Protein AF-A0A538AJY1-F1 (afdb_monomer_lite)

Radius of gyration: 18.63 Å; chains: 1; bounding box: 39×24×54 Å

Structure (mmCIF, N/CA/C/O backbone):
data_AF-A0A538AJY1-F1
#
_entry.id   AF-A0A538AJY1-F1
#
loop_
_atom_site.group_PDB
_atom_site.id
_atom_site.type_symbol
_atom_site.label_atom_id
_atom_site.label_alt_id
_atom_site.label_comp_id
_atom_site.label_asym_id
_atom_site.label_entity_id
_atom_site.label_seq_id
_atom_site.pdbx_PDB_ins_code
_atom_site.Cartn_x
_atom_site.Cartn_y
_atom_site.Cartn_z
_atom_site.occupancy
_atom_site.B_iso_or_equiv
_atom_site.auth_seq_id
_atom_site.auth_comp_id
_atom_site.auth_asym_id
_atom_site.auth_atom_id
_atom_site.pdbx_PDB_model_num
ATOM 1 N N . MET A 1 1 ? -8.745 17.194 -5.576 1.00 36.34 1 MET A N 1
ATOM 2 C CA . MET A 1 1 ? -9.442 16.254 -4.681 1.00 36.34 1 MET A CA 1
ATOM 3 C C . MET A 1 1 ? -8.368 15.368 -4.089 1.00 36.34 1 MET A C 1
ATOM 5 O O . MET A 1 1 ? -7.528 14.951 -4.884 1.00 36.34 1 MET A O 1
ATOM 9 N N . PRO A 1 2 ? -8.299 15.193 -2.760 1.00 54.06 2 PRO A N 1
ATOM 10 C CA . PRO A 1 2 ? -7.360 14.239 -2.171 1.00 54.06 2 PRO A CA 1
ATOM 11 C C . PRO A 1 2 ? -7.551 12.865 -2.828 1.00 54.06 2 PRO A C 1
ATOM 13 O O . PRO A 1 2 ? -8.667 12.524 -3.220 1.00 54.06 2 PRO A O 1
ATOM 16 N N . ASP A 1 3 ? -6.450 12.142 -3.029 1.00 82.81 3 ASP A N 1
ATOM 17 C CA . ASP A 1 3 ? -6.442 10.786 -3.599 1.00 82.81 3 ASP A CA 1
ATOM 18 C C . ASP A 1 3 ? -7.325 9.883 -2.706 1.00 82.81 3 ASP A C 1
ATOM 20 O O . ASP A 1 3 ? -7.297 10.038 -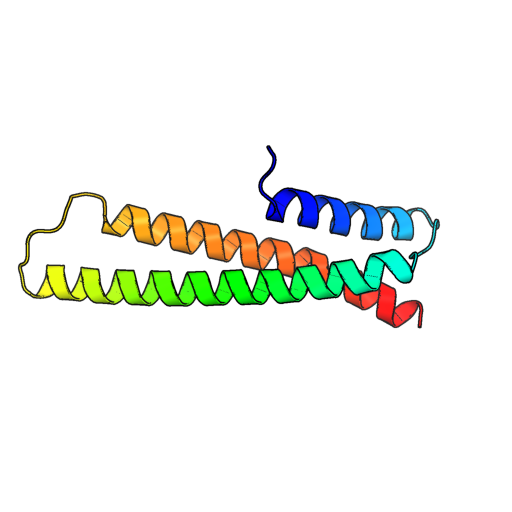1.484 1.00 82.81 3 ASP A O 1
ATOM 24 N N . ASP A 1 4 ? -8.112 8.951 -3.258 1.00 88.12 4 ASP A N 1
ATOM 25 C CA . ASP A 1 4 ? -9.053 8.124 -2.465 1.00 88.12 4 ASP A CA 1
ATOM 26 C C . ASP A 1 4 ? -8.334 7.387 -1.317 1.00 88.12 4 ASP A C 1
ATOM 28 O O . ASP A 1 4 ? -8.865 7.205 -0.219 1.00 88.12 4 ASP A O 1
ATOM 32 N N . LEU A 1 5 ? -7.066 7.024 -1.549 1.00 92.31 5 LEU A N 1
ATOM 33 C CA . LEU A 1 5 ? -6.190 6.448 -0.534 1.00 92.31 5 LEU A CA 1
ATOM 34 C C . LEU A 1 5 ? -5.889 7.428 0.609 1.00 92.31 5 LEU A C 1
ATOM 36 O O . LEU A 1 5 ? -5.879 7.023 1.763 1.00 92.31 5 LEU A O 1
ATOM 40 N N . GLU A 1 6 ? -5.645 8.701 0.316 1.00 93.69 6 GLU A N 1
ATOM 41 C CA . GLU A 1 6 ? -5.353 9.722 1.327 1.00 93.69 6 GLU A CA 1
ATOM 42 C C . GLU A 1 6 ? -6.551 9.917 2.262 1.00 93.69 6 GLU A C 1
ATOM 44 O O . GLU A 1 6 ? -6.393 9.916 3.482 1.00 93.69 6 GLU A O 1
ATOM 49 N N . MET A 1 7 ? -7.766 9.949 1.706 1.00 94.62 7 MET A N 1
ATOM 50 C CA . MET A 1 7 ? -8.998 9.995 2.500 1.00 94.62 7 MET A CA 1
ATOM 51 C C . MET A 1 7 ? -9.164 8.764 3.401 1.00 94.62 7 MET A C 1
ATOM 53 O O . MET A 1 7 ? -9.638 8.884 4.533 1.00 94.62 7 MET A O 1
ATOM 57 N N . LEU A 1 8 ? -8.780 7.581 2.917 1.00 95.94 8 LEU A N 1
ATOM 58 C CA . LEU A 1 8 ? -8.806 6.350 3.705 1.00 95.94 8 LEU A CA 1
ATOM 59 C C . LEU A 1 8 ? -7.764 6.370 4.833 1.00 95.94 8 LEU A C 1
ATOM 61 O O . LEU A 1 8 ? -8.083 5.996 5.961 1.00 95.94 8 LEU A O 1
ATOM 65 N N . LEU A 1 9 ? -6.543 6.841 4.562 1.00 96.62 9 LEU A N 1
ATOM 66 C CA . LEU A 1 9 ? -5.485 6.969 5.569 1.00 96.62 9 LEU A CA 1
ATOM 67 C C . LEU A 1 9 ? -5.899 7.931 6.690 1.00 96.62 9 LEU A C 1
ATOM 69 O O . LEU A 1 9 ? -5.742 7.595 7.862 1.00 96.62 9 LEU A O 1
ATOM 73 N N . GLU A 1 10 ? -6.474 9.085 6.344 1.00 96.12 10 GLU A N 1
ATOM 74 C CA . GLU A 1 10 ? -6.996 10.044 7.325 1.00 96.12 10 GLU A CA 1
ATOM 75 C C . GLU A 1 10 ? -8.127 9.448 8.168 1.00 96.12 10 GLU A C 1
ATOM 77 O O . GLU A 1 10 ? -8.147 9.602 9.388 1.00 96.12 10 GLU A O 1
ATOM 82 N N . ARG A 1 11 ? -9.033 8.680 7.552 1.00 95.75 11 ARG A N 1
ATOM 83 C CA . ARG A 1 11 ? -10.101 7.987 8.285 1.00 95.75 11 ARG A CA 1
ATOM 84 C C . ARG A 1 11 ? -9.550 6.963 9.278 1.00 95.75 11 ARG A C 1
ATOM 86 O O . ARG A 1 11 ? -10.030 6.889 10.406 1.00 95.75 11 ARG A O 1
ATOM 93 N N . ILE A 1 12 ? -8.539 6.186 8.883 1.00 96.94 12 ILE A N 1
ATOM 94 C CA . ILE A 1 12 ? -7.895 5.209 9.772 1.00 96.94 12 ILE A CA 1
ATOM 95 C C . ILE A 1 12 ? -7.207 5.922 10.943 1.00 96.94 12 ILE A C 1
ATOM 97 O O . ILE A 1 12 ? -7.359 5.486 12.084 1.00 96.94 12 ILE A O 1
ATOM 101 N N . ARG A 1 13 ? -6.494 7.028 10.683 1.00 96.25 13 ARG A N 1
ATOM 102 C CA . ARG A 1 13 ? -5.855 7.849 11.727 1.00 96.25 13 ARG A CA 1
ATOM 103 C C . ARG A 1 13 ? -6.876 8.370 12.727 1.00 96.25 13 ARG A C 1
ATOM 105 O O . ARG A 1 13 ? -6.731 8.107 13.913 1.00 96.25 13 ARG A O 1
ATOM 112 N N . ALA A 1 14 ? -7.956 8.980 12.242 1.00 94.62 14 ALA A N 1
ATOM 113 C CA . ALA A 1 14 ? -9.013 9.512 13.095 1.00 94.62 14 ALA A CA 1
ATOM 114 C C . ALA A 1 14 ? -9.623 8.446 14.024 1.00 94.62 14 ALA A C 1
ATOM 116 O O . ALA A 1 14 ? -9.909 8.733 15.182 1.00 94.62 14 ALA A O 1
ATOM 117 N N . LEU A 1 15 ? -9.790 7.203 13.552 1.00 94.94 15 LEU A N 1
ATOM 118 C CA . LEU A 1 15 ? -10.280 6.100 14.389 1.00 94.94 15 LEU A CA 1
ATOM 119 C C . LEU A 1 15 ? -9.270 5.679 15.468 1.00 94.94 15 LEU A C 1
ATOM 121 O O . LEU A 1 15 ? -9.666 5.379 16.595 1.00 94.94 15 LEU A O 1
ATOM 125 N N . ILE A 1 16 ? -7.977 5.646 15.135 1.00 94.38 16 ILE A N 1
ATOM 126 C CA . ILE A 1 16 ? -6.908 5.342 16.097 1.00 94.38 16 ILE A CA 1
ATOM 127 C C . ILE A 1 16 ? -6.832 6.441 17.164 1.00 94.38 16 ILE A C 1
ATOM 129 O O . ILE A 1 16 ? -6.796 6.126 18.357 1.00 94.38 16 ILE A O 1
ATOM 133 N N . ASP A 1 17 ? -6.867 7.704 16.742 1.00 93.62 17 ASP A N 1
ATOM 134 C CA . ASP A 1 17 ? -6.771 8.871 17.619 1.00 93.62 17 ASP A CA 1
ATOM 135 C C . ASP A 1 17 ? -7.991 8.969 18.546 1.00 93.62 17 ASP A C 1
ATOM 137 O O . ASP A 1 17 ? -7.832 9.071 19.761 1.00 93.62 17 ASP A O 1
ATOM 141 N N . ALA A 1 18 ? -9.210 8.794 18.019 1.00 90.62 18 ALA A N 1
ATOM 142 C CA . ALA A 1 18 ? -10.434 8.781 18.824 1.00 90.62 18 ALA A CA 1
ATOM 143 C C . ALA A 1 18 ? -10.407 7.697 19.917 1.00 90.62 18 ALA A C 1
ATOM 145 O O . ALA A 1 18 ? -10.851 7.919 21.047 1.00 90.62 18 ALA A O 1
ATOM 146 N N . ASN A 1 19 ? -9.850 6.519 19.616 1.00 90.12 19 ASN A N 1
ATOM 147 C CA . ASN A 1 19 ? -9.671 5.482 20.625 1.00 90.12 19 ASN 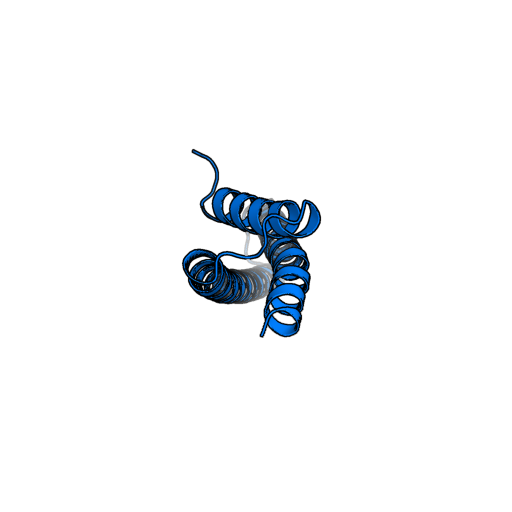A CA 1
ATOM 148 C C . ASN A 1 19 ? -8.626 5.874 21.681 1.00 90.12 19 ASN A C 1
ATOM 150 O O . ASN A 1 19 ? -8.837 5.613 22.865 1.00 90.12 19 ASN A O 1
ATOM 154 N N . ALA A 1 20 ? -7.510 6.485 21.272 1.00 89.88 20 ALA A N 1
ATOM 155 C CA . ALA A 1 20 ? -6.477 6.965 22.192 1.00 89.88 20 ALA A CA 1
ATOM 156 C C . ALA A 1 20 ? -7.002 8.065 23.134 1.00 89.88 20 ALA A C 1
ATOM 158 O O . ALA A 1 20 ? -6.621 8.105 24.303 1.00 89.88 20 ALA A O 1
ATOM 159 N N . GLU A 1 21 ? -7.929 8.897 22.656 1.00 91.38 21 GLU A N 1
ATOM 160 C CA . GLU A 1 21 ? -8.641 9.918 23.436 1.00 91.38 21 GLU A CA 1
ATOM 161 C C . GLU A 1 21 ? -9.750 9.343 24.340 1.00 91.38 21 GLU A C 1
ATOM 163 O O . GLU A 1 21 ? -10.378 10.075 25.105 1.00 91.38 21 GLU A O 1
ATOM 168 N N . GLY A 1 22 ? -9.993 8.028 24.294 1.00 86.06 22 GLY A N 1
ATOM 169 C CA . GLY A 1 22 ? -10.975 7.349 25.142 1.00 86.06 22 GLY A CA 1
ATOM 170 C C . GLY A 1 22 ? -12.421 7.436 24.646 1.00 86.06 22 GLY A C 1
ATOM 171 O O . GLY A 1 22 ? -13.327 7.019 25.366 1.00 86.06 22 GLY A O 1
ATOM 172 N N . ALA A 1 23 ? -12.660 7.917 23.420 1.00 83.12 23 ALA A N 1
ATOM 173 C CA . ALA A 1 23 ? -13.997 7.955 22.817 1.00 83.12 23 ALA A CA 1
ATOM 174 C C . ALA A 1 23 ? -14.522 6.557 22.422 1.00 83.12 23 ALA A C 1
ATOM 176 O O . ALA A 1 23 ? -15.709 6.389 22.135 1.00 83.12 23 ALA A O 1
ATOM 177 N N . GLY A 1 24 ? -13.647 5.545 22.441 1.00 81.56 24 GLY A N 1
ATOM 178 C CA . GLY A 1 24 ? -13.949 4.179 22.025 1.00 81.56 24 GLY A CA 1
ATOM 179 C C . GLY A 1 24 ? -14.018 4.022 20.505 1.00 81.56 24 GLY A C 1
ATOM 180 O O . GLY A 1 24 ? -13.899 4.981 19.745 1.00 81.56 24 GLY A O 1
ATOM 181 N N . LEU A 1 25 ? -14.191 2.780 20.049 1.00 86.38 25 LEU A N 1
ATOM 182 C CA . LEU A 1 25 ? -14.197 2.437 18.626 1.00 86.38 25 LEU A CA 1
ATOM 183 C C . LEU A 1 25 ? -15.617 2.135 18.133 1.00 86.38 25 LEU A C 1
ATOM 185 O O . LEU A 1 25 ? -16.173 1.088 18.482 1.00 86.38 25 LEU A O 1
ATOM 189 N N . PRO A 1 26 ? -16.224 3.000 17.298 1.00 86.69 26 PRO A N 1
ATOM 190 C CA . PRO A 1 26 ? -17.545 2.739 16.746 1.00 86.69 26 PRO A CA 1
ATOM 191 C C . PRO A 1 26 ? -17.470 1.579 15.747 1.00 86.69 26 PRO A C 1
ATOM 193 O O . PRO A 1 26 ? -17.096 1.749 14.589 1.00 86.69 26 PRO A O 1
ATOM 196 N N . ARG A 1 27 ? -17.872 0.377 16.178 1.00 82.88 27 ARG A N 1
ATOM 197 C CA . ARG A 1 27 ? -17.782 -0.866 15.388 1.00 82.88 27 ARG A CA 1
ATOM 198 C C . ARG A 1 27 ? -18.343 -0.746 13.963 1.00 82.88 27 ARG A C 1
ATOM 200 O O . ARG A 1 27 ? -17.732 -1.246 13.023 1.00 82.88 27 ARG A O 1
ATOM 207 N N . ARG A 1 28 ? -19.453 -0.013 13.806 1.00 89.06 28 ARG A N 1
ATOM 208 C CA . ARG A 1 28 ? -20.122 0.257 12.517 1.00 89.06 28 ARG A CA 1
ATOM 209 C C . ARG A 1 28 ? -19.241 1.005 11.501 1.00 89.06 28 ARG A C 1
ATOM 211 O O . ARG A 1 28 ? -19.519 0.941 10.313 1.00 89.06 28 ARG A O 1
ATOM 218 N N . GLU A 1 29 ? -18.228 1.736 11.961 1.00 89.75 29 GLU A N 1
ATOM 219 C CA . GLU A 1 29 ? -17.318 2.532 11.122 1.00 89.75 29 GLU A CA 1
ATOM 220 C C . GLU A 1 29 ? -15.981 1.808 10.938 1.00 89.75 29 GLU A C 1
ATOM 222 O O . GLU A 1 29 ? -15.366 1.886 9.874 1.00 89.75 29 GLU A O 1
ATOM 227 N N . VAL A 1 30 ? -15.559 1.039 11.944 1.00 93.50 30 VAL A N 1
ATOM 228 C CA . VAL A 1 30 ? -14.280 0.327 11.922 1.00 93.50 30 VAL A CA 1
ATOM 229 C C . VAL A 1 30 ? -14.295 -0.884 10.989 1.00 93.50 30 VAL A C 1
ATOM 231 O O . VAL A 1 30 ? -13.361 -1.046 10.208 1.00 93.50 30 VAL A O 1
ATOM 234 N N . GLU A 1 31 ? -15.336 -1.723 11.026 1.00 92.75 31 GLU A N 1
ATOM 235 C CA . GLU A 1 31 ? -15.402 -2.926 10.176 1.00 92.75 31 GLU A CA 1
ATOM 236 C C . GLU A 1 31 ? -15.369 -2.591 8.668 1.00 92.75 31 GLU A C 1
ATOM 238 O O . GLU A 1 31 ? -14.546 -3.178 7.950 1.00 92.75 31 GLU A O 1
ATOM 243 N N . PRO A 1 32 ? -16.160 -1.618 8.161 1.00 94.75 32 PRO A N 1
ATOM 244 C CA . PRO A 1 32 ? -16.045 -1.180 6.772 1.00 94.75 32 PRO A CA 1
ATOM 245 C C . PRO A 1 32 ? -14.672 -0.586 6.455 1.00 94.75 32 PRO A C 1
ATOM 247 O O . PRO A 1 32 ? -14.107 -0.910 5.417 1.00 94.75 32 PRO A O 1
ATOM 250 N N . THR A 1 33 ? -14.102 0.220 7.359 1.00 96.25 33 THR A N 1
ATOM 251 C CA . THR A 1 33 ? -12.793 0.861 7.142 1.00 96.25 33 THR A CA 1
ATOM 252 C C . THR A 1 33 ? -11.660 -0.165 7.050 1.00 96.25 33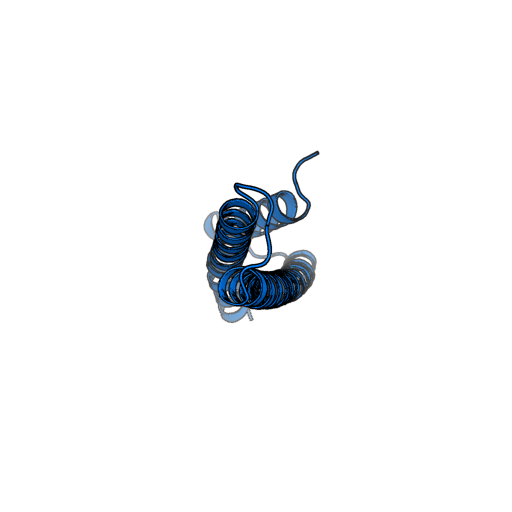 THR A C 1
ATOM 254 O O . THR A 1 33 ? -10.793 -0.047 6.188 1.00 96.25 33 THR A O 1
ATOM 257 N N . LEU A 1 34 ? -11.674 -1.211 7.885 1.00 96.12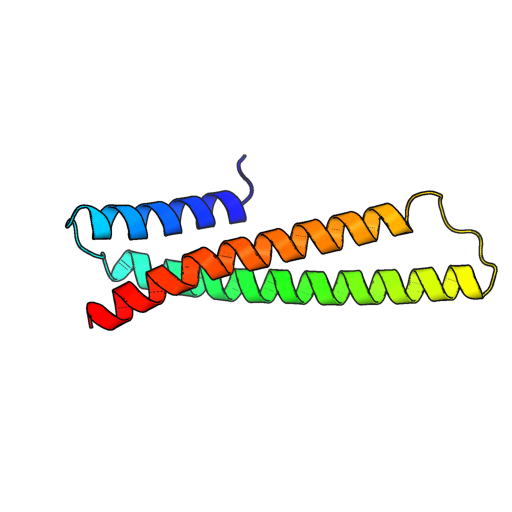 34 LEU A N 1
ATOM 258 C CA . LEU A 1 34 ? -10.717 -2.317 7.782 1.00 96.12 34 LEU A CA 1
ATOM 259 C C . LEU A 1 34 ? -10.897 -3.096 6.477 1.00 96.12 34 LEU A C 1
ATOM 261 O O . LEU A 1 34 ? -9.911 -3.434 5.827 1.00 96.12 34 LEU A O 1
ATOM 265 N N . THR A 1 35 ? -12.142 -3.361 6.080 1.00 95.94 35 THR A N 1
ATOM 266 C CA . THR A 1 35 ? -12.448 -4.087 4.839 1.00 95.94 35 THR A CA 1
ATOM 267 C C . THR A 1 35 ? -11.970 -3.310 3.611 1.00 95.94 35 THR A C 1
ATOM 269 O O . THR A 1 35 ? -11.261 -3.863 2.771 1.00 95.94 35 THR A O 1
ATOM 272 N N . GLU A 1 36 ? -12.298 -2.018 3.539 1.00 97.25 36 GLU A N 1
ATOM 273 C CA . GLU A 1 36 ? -11.837 -1.087 2.503 1.00 97.25 36 GLU A CA 1
ATOM 274 C C . GLU A 1 36 ? -10.303 -1.000 2.491 1.00 97.25 36 GLU A C 1
ATOM 276 O O . GLU A 1 36 ? -9.679 -1.129 1.440 1.00 97.25 36 GLU A O 1
ATOM 281 N N . GLY A 1 37 ? -9.681 -0.886 3.667 1.00 97.50 37 GLY A N 1
ATOM 282 C CA . GLY A 1 37 ? -8.230 -0.884 3.838 1.00 97.50 37 GLY A CA 1
ATOM 283 C C . GLY A 1 37 ? -7.541 -2.130 3.297 1.00 97.50 37 GLY A C 1
ATOM 284 O O . GLY A 1 37 ? -6.570 -2.023 2.548 1.00 97.50 37 GLY A O 1
ATOM 285 N N . TYR A 1 38 ? -8.033 -3.321 3.637 1.00 97.81 38 TYR A N 1
ATOM 286 C CA . TYR A 1 38 ? -7.444 -4.562 3.136 1.00 97.81 38 TYR A CA 1
ATOM 287 C C . TYR A 1 38 ? -7.678 -4.757 1.639 1.00 97.81 38 TYR A C 1
ATOM 289 O O . TYR A 1 38 ? -6.755 -5.182 0.944 1.00 97.81 38 TYR A O 1
ATOM 297 N N . ALA A 1 39 ? -8.857 -4.400 1.123 1.00 97.94 39 ALA A N 1
ATOM 298 C CA . ALA A 1 39 ? -9.110 -4.407 -0.315 1.00 97.94 39 ALA A CA 1
ATOM 299 C C . ALA A 1 39 ? -8.126 -3.480 -1.046 1.00 97.94 39 ALA A C 1
ATOM 301 O O . ALA A 1 39 ? -7.466 -3.898 -1.997 1.00 97.94 39 ALA A O 1
ATOM 302 N N . ARG A 1 40 ? -7.933 -2.259 -0.536 1.00 97.56 40 ARG A N 1
ATOM 303 C CA . ARG A 1 40 ? -7.005 -1.292 -1.124 1.00 97.56 40 ARG A CA 1
ATOM 304 C C . ARG A 1 40 ? -5.546 -1.743 -1.042 1.00 97.56 40 ARG A C 1
ATOM 306 O O . ARG A 1 40 ? -4.785 -1.516 -1.978 1.00 97.56 40 ARG A O 1
ATOM 313 N N . ALA A 1 41 ? -5.151 -2.423 0.034 1.00 97.44 41 ALA A N 1
ATOM 314 C CA . ALA A 1 41 ? -3.818 -3.012 0.148 1.00 97.44 41 ALA A CA 1
ATOM 315 C C . ALA A 1 41 ? -3.570 -4.096 -0.918 1.00 97.44 41 ALA A C 1
ATOM 317 O O . ALA A 1 41 ? -2.502 -4.115 -1.527 1.00 97.44 41 ALA A O 1
ATOM 318 N N . LEU A 1 42 ? -4.564 -4.951 -1.192 1.00 97.88 42 LEU A N 1
ATOM 319 C CA . LEU A 1 42 ? -4.483 -5.962 -2.255 1.00 97.88 42 LEU A CA 1
ATOM 320 C C . LEU A 1 42 ? -4.406 -5.333 -3.652 1.00 97.88 42 LEU A C 1
ATOM 322 O O . LEU A 1 42 ? -3.690 -5.830 -4.521 1.00 97.88 42 LEU A O 1
ATOM 326 N N . GLU A 1 43 ? -5.119 -4.231 -3.883 1.00 97.94 43 GLU A N 1
ATOM 327 C CA . GLU A 1 43 ? -5.035 -3.491 -5.145 1.00 97.94 43 GLU A CA 1
ATOM 328 C C . GLU A 1 43 ? -3.642 -2.902 -5.385 1.00 97.94 43 GLU A C 1
ATOM 330 O O . GLU A 1 43 ? -3.140 -2.982 -6.509 1.00 97.94 43 GLU A O 1
ATOM 335 N N . LEU A 1 44 ? -3.016 -2.347 -4.341 1.00 97.88 44 LEU A N 1
ATOM 336 C CA . LEU A 1 44 ? -1.653 -1.813 -4.408 1.00 97.88 44 LEU A CA 1
ATOM 337 C C . LEU A 1 44 ? -0.639 -2.924 -4.705 1.00 97.88 44 LEU A C 1
ATOM 339 O O . LEU A 1 44 ? 0.202 -2.745 -5.582 1.00 97.88 44 LEU A O 1
ATOM 343 N N . ASP A 1 45 ? -0.765 -4.093 -4.071 1.00 97.75 45 ASP A N 1
ATOM 344 C CA . ASP A 1 45 ? 0.097 -5.246 -4.376 1.00 97.75 45 ASP A CA 1
ATOM 345 C C . ASP A 1 45 ? -0.057 -5.693 -5.833 1.00 97.75 45 ASP A C 1
ATOM 347 O O . ASP A 1 45 ? 0.925 -5.939 -6.534 1.00 97.75 45 ASP A O 1
ATOM 351 N N . ALA A 1 46 ? -1.297 -5.758 -6.324 1.00 98.44 46 ALA A N 1
ATOM 352 C CA . ALA A 1 46 ? -1.561 -6.093 -7.715 1.00 98.44 46 ALA A CA 1
ATOM 353 C C . ALA A 1 46 ? -0.989 -5.041 -8.681 1.00 98.44 46 ALA A C 1
ATOM 355 O O . ALA A 1 46 ? -0.575 -5.382 -9.790 1.00 98.44 46 ALA A O 1
ATOM 356 N N . GLU A 1 47 ? -0.969 -3.759 -8.306 1.00 98.25 47 GLU A N 1
ATOM 357 C CA . GLU A 1 47 ? -0.297 -2.720 -9.088 1.00 98.25 47 GLU A CA 1
ATOM 358 C C . GLU A 1 47 ? 1.227 -2.896 -9.087 1.00 98.25 47 GLU A C 1
ATOM 360 O O . GLU A 1 47 ? 1.815 -2.822 -10.170 1.00 98.25 47 GLU A O 1
ATOM 365 N N . CYS A 1 48 ? 1.850 -3.212 -7.946 1.00 98.38 48 CYS A N 1
ATOM 366 C CA . CYS A 1 48 ? 3.282 -3.523 -7.876 1.00 98.38 48 CYS A CA 1
ATOM 367 C C . CYS A 1 48 ? 3.654 -4.658 -8.836 1.00 98.38 48 CYS A C 1
ATOM 369 O O . CYS A 1 48 ? 4.503 -4.462 -9.703 1.00 98.38 48 CYS A O 1
ATOM 371 N N . LEU A 1 49 ? 2.930 -5.784 -8.800 1.00 98.69 49 LEU A N 1
ATOM 372 C CA . LEU A 1 49 ? 3.178 -6.922 -9.699 1.00 98.69 49 LEU A CA 1
ATOM 373 C C . LEU A 1 49 ? 3.060 -6.535 -11.184 1.00 98.69 49 LEU A C 1
ATOM 375 O O . LEU A 1 49 ? 3.851 -6.954 -12.031 1.00 98.69 49 LEU A O 1
ATOM 379 N N . ARG A 1 50 ? 2.077 -5.697 -11.540 1.00 98.56 50 ARG A N 1
ATOM 380 C CA . ARG A 1 50 ? 1.931 -5.204 -12.922 1.00 98.56 50 ARG A CA 1
ATOM 381 C C . ARG A 1 50 ? 3.087 -4.291 -13.332 1.00 98.56 50 ARG A C 1
ATOM 383 O O . ARG A 1 50 ? 3.474 -4.305 -14.504 1.00 98.56 50 ARG A O 1
ATOM 390 N N . LEU A 1 51 ? 3.593 -3.472 -12.411 1.00 98.50 51 LEU A N 1
ATOM 391 C CA . LEU A 1 51 ? 4.730 -2.584 -12.648 1.00 98.50 51 LEU A CA 1
ATOM 392 C C . LEU A 1 51 ? 6.023 -3.384 -12.807 1.00 98.50 51 LEU A C 1
ATOM 394 O O . LEU A 1 51 ? 6.731 -3.149 -13.785 1.00 98.50 51 LEU A O 1
ATOM 398 N N . GLU A 1 52 ? 6.268 -4.372 -11.949 1.00 98.56 52 GLU A N 1
ATOM 399 C CA . GLU A 1 52 ? 7.383 -5.323 -12.055 1.00 98.56 52 GLU A CA 1
ATOM 400 C C . GLU A 1 52 ? 7.379 -6.026 -13.417 1.00 98.56 52 GLU A C 1
ATOM 402 O O . GLU A 1 52 ? 8.322 -5.880 -14.190 1.00 98.56 52 GLU A O 1
ATOM 407 N N . HIS A 1 53 ? 6.260 -6.638 -13.821 1.00 98.56 53 HIS A N 1
ATOM 408 C CA . HIS A 1 53 ? 6.144 -7.271 -15.142 1.00 98.56 53 HIS A CA 1
ATOM 409 C C . HIS A 1 53 ? 6.336 -6.307 -16.321 1.00 98.56 53 HIS A C 1
ATOM 411 O O . HIS A 1 53 ? 6.672 -6.710 -17.440 1.00 98.56 53 HIS A O 1
ATOM 417 N N . ARG A 1 54 ? 6.054 -5.015 -16.136 1.00 98.31 54 ARG A N 1
ATOM 418 C CA . ARG A 1 54 ? 6.310 -4.005 -17.167 1.00 98.31 54 ARG A CA 1
ATOM 419 C C . ARG A 1 54 ? 7.782 -3.603 -17.203 1.00 98.31 54 ARG A C 1
ATOM 421 O O . ARG A 1 54 ? 8.281 -3.335 -18.294 1.00 98.31 54 ARG A O 1
ATOM 428 N N . ILE A 1 55 ? 8.447 -3.568 -16.051 1.00 98.25 55 ILE A N 1
ATOM 429 C CA . ILE A 1 55 ? 9.890 -3.356 -15.935 1.00 98.25 55 ILE A CA 1
ATOM 430 C C . ILE A 1 55 ? 10.626 -4.525 -16.588 1.00 98.25 55 ILE A C 1
ATOM 432 O O . ILE A 1 55 ? 11.433 -4.267 -17.473 1.00 98.25 55 ILE A O 1
ATOM 436 N N . ASP A 1 56 ? 10.273 -5.771 -16.269 1.00 98.31 56 ASP A N 1
ATOM 437 C CA . ASP A 1 56 ? 10.892 -6.973 -16.847 1.00 98.31 56 ASP A CA 1
ATOM 438 C C . ASP A 1 56 ? 10.803 -6.995 -18.375 1.00 98.31 56 ASP A C 1
ATOM 440 O O . ASP A 1 56 ? 11.782 -7.227 -19.080 1.00 98.31 56 ASP A O 1
ATOM 444 N N . ARG A 1 57 ? 9.625 -6.686 -18.930 1.00 97.69 57 ARG A N 1
ATOM 445 C CA . ARG A 1 57 ? 9.470 -6.599 -20.389 1.00 97.69 57 ARG A CA 1
ATOM 446 C C . ARG A 1 57 ? 10.332 -5.497 -20.992 1.00 97.69 57 ARG A C 1
ATOM 448 O O . ARG A 1 57 ? 10.930 -5.698 -22.043 1.00 97.69 57 ARG A O 1
ATOM 455 N N . LEU A 1 58 ? 10.412 -4.342 -20.334 1.00 97.44 58 LEU A N 1
ATOM 456 C CA . LEU A 1 58 ? 11.214 -3.227 -20.824 1.00 97.44 58 LEU A CA 1
ATOM 457 C C . LEU A 1 58 ? 12.716 -3.528 -20.761 1.00 97.44 58 LEU A C 1
ATOM 459 O O . LEU A 1 58 ? 13.451 -3.150 -21.669 1.00 97.44 58 LEU A O 1
ATOM 463 N N . THR A 1 59 ? 13.182 -4.202 -19.711 1.00 96.88 59 THR A N 1
ATOM 464 C CA . THR A 1 59 ? 14.587 -4.608 -19.587 1.00 96.88 59 THR A CA 1
ATOM 465 C C . THR A 1 59 ? 14.945 -5.678 -20.616 1.00 96.88 59 THR A C 1
ATOM 467 O O . THR A 1 59 ? 16.032 -5.609 -21.186 1.00 96.88 59 THR A O 1
ATOM 470 N N . MET A 1 60 ? 14.025 -6.593 -20.943 1.00 97.44 60 MET A N 1
ATOM 471 C CA . MET A 1 60 ? 14.181 -7.523 -22.068 1.00 97.44 60 MET A CA 1
ATOM 472 C C . MET A 1 60 ? 14.256 -6.801 -23.421 1.00 97.44 60 MET A C 1
ATOM 474 O O . MET A 1 60 ? 15.120 -7.135 -24.228 1.00 97.44 60 MET A O 1
ATOM 478 N N . GLU A 1 61 ? 13.401 -5.800 -23.669 1.00 96.56 61 GLU A N 1
ATOM 479 C CA . GLU A 1 61 ? 13.458 -4.979 -24.891 1.00 96.56 61 GLU A CA 1
ATOM 480 C C . GLU A 1 61 ? 14.825 -4.286 -25.033 1.00 96.56 61 GLU A C 1
ATOM 482 O O . GLU A 1 61 ? 15.451 -4.360 -26.091 1.00 96.56 61 GLU A O 1
ATOM 487 N N . ILE A 1 62 ? 15.322 -3.682 -23.946 1.00 96.00 62 ILE A N 1
ATOM 488 C CA . ILE A 1 62 ? 16.650 -3.050 -23.894 1.00 96.00 62 ILE A CA 1
ATOM 489 C C . ILE A 1 62 ? 17.755 -4.071 -24.185 1.00 96.00 62 ILE A C 1
ATOM 491 O O . ILE A 1 62 ? 18.642 -3.806 -24.994 1.00 96.00 62 ILE A O 1
ATOM 495 N N . ALA A 1 63 ? 17.710 -5.241 -23.542 1.00 96.31 63 ALA A N 1
ATOM 496 C CA . ALA A 1 63 ? 18.716 -6.288 -23.714 1.00 96.31 63 ALA A CA 1
ATOM 497 C C . ALA A 1 63 ? 18.738 -6.860 -25.142 1.00 96.31 63 ALA A C 1
ATOM 499 O O . ALA A 1 63 ? 19.798 -7.237 -25.636 1.00 96.31 63 ALA A O 1
ATOM 500 N N . ALA A 1 64 ? 17.588 -6.879 -25.821 1.00 97.25 64 ALA A N 1
ATOM 501 C CA . ALA A 1 64 ? 17.469 -7.254 -27.228 1.00 97.25 64 ALA A CA 1
ATOM 502 C C . ALA A 1 64 ? 17.951 -6.156 -28.203 1.00 97.25 64 ALA A C 1
ATOM 504 O O . ALA A 1 64 ? 17.921 -6.359 -29.416 1.00 97.25 64 ALA A O 1
ATOM 505 N N . GLY A 1 65 ? 18.405 -5.004 -27.696 1.00 96.06 65 GLY A N 1
ATOM 506 C CA . GLY A 1 65 ? 18.902 -3.890 -28.502 1.00 96.06 65 GLY A CA 1
ATOM 507 C C . GLY A 1 65 ? 17.803 -3.003 -29.087 1.00 96.06 65 GLY A C 1
ATOM 508 O O . GLY A 1 65 ? 18.081 -2.216 -29.991 1.00 96.06 65 GLY A O 1
ATOM 509 N N . HIS A 1 66 ? 16.562 -3.113 -28.601 1.00 96.12 66 HIS A N 1
ATOM 510 C CA . HIS A 1 66 ? 15.489 -2.221 -29.028 1.00 96.12 66 HIS A CA 1
ATOM 511 C C . HIS A 1 66 ? 15.653 -0.831 -28.412 1.00 96.12 66 HIS A C 1
ATOM 513 O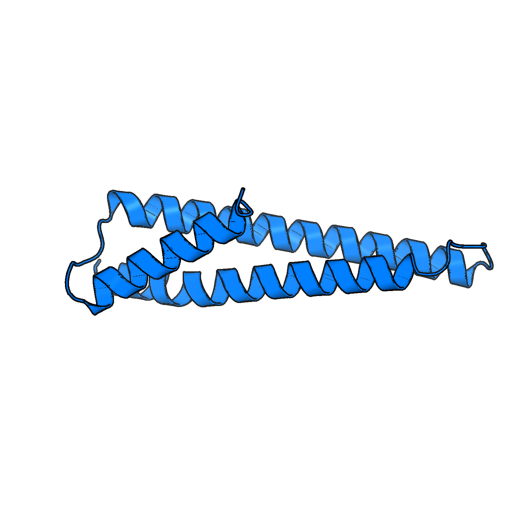 O . HIS A 1 66 ? 15.926 -0.679 -27.218 1.00 96.12 66 HIS A O 1
ATOM 519 N N . GLU A 1 67 ? 15.423 0.200 -29.225 1.00 93.50 67 GLU A N 1
ATOM 520 C CA . GLU A 1 67 ? 15.333 1.565 -28.724 1.00 93.50 67 GLU A CA 1
ATOM 521 C C . GLU A 1 67 ? 14.091 1.724 -27.849 1.00 93.50 67 GLU A C 1
ATOM 523 O O . GLU A 1 67 ? 12.960 1.449 -28.255 1.00 93.50 67 GLU A O 1
ATOM 528 N N . VAL A 1 68 ? 14.306 2.217 -26.635 1.00 92.56 68 VAL A N 1
ATOM 529 C CA . VAL A 1 68 ? 13.241 2.548 -25.695 1.00 92.56 68 VAL A CA 1
ATOM 530 C C . VAL A 1 68 ? 13.329 4.018 -25.308 1.00 92.56 68 VAL A C 1
ATOM 532 O O . VAL A 1 68 ? 14.430 4.559 -25.182 1.00 92.56 68 VAL A O 1
ATOM 535 N N . PRO A 1 69 ? 12.184 4.685 -25.075 1.00 93.62 69 PRO A N 1
ATOM 536 C CA . PRO A 1 69 ? 12.183 6.083 -24.677 1.00 93.62 69 PRO A CA 1
ATOM 537 C C . PRO A 1 69 ? 13.031 6.323 -23.426 1.00 93.62 69 PRO A C 1
ATOM 539 O O . PRO A 1 69 ? 12.875 5.633 -22.409 1.00 93.62 69 PRO A O 1
ATOM 542 N N . ALA A 1 70 ? 13.889 7.341 -23.491 1.00 91.19 70 ALA A N 1
ATOM 543 C CA . ALA A 1 70 ? 14.686 7.778 -22.355 1.00 91.19 70 ALA A CA 1
ATOM 544 C C . ALA A 1 70 ? 13.779 8.065 -21.147 1.00 91.19 70 ALA A C 1
ATOM 546 O O . ALA A 1 70 ? 12.725 8.688 -21.264 1.00 91.19 70 ALA A O 1
ATOM 547 N N . GLY A 1 71 ? 14.168 7.563 -19.975 1.00 94.12 71 GLY A N 1
ATOM 548 C CA . GLY A 1 71 ? 13.414 7.753 -18.735 1.00 94.12 71 GLY A CA 1
ATOM 549 C C . GLY A 1 71 ? 12.166 6.875 -18.570 1.00 94.12 71 GLY A C 1
ATOM 550 O O . GLY A 1 71 ? 11.545 6.915 -17.510 1.00 94.12 71 GLY A O 1
ATOM 551 N N . LYS A 1 72 ? 11.799 6.029 -19.546 1.00 95.94 72 LYS A N 1
ATOM 552 C CA . LYS A 1 72 ? 10.675 5.085 -19.386 1.00 95.94 72 LYS A CA 1
ATOM 553 C C . LYS A 1 72 ? 10.921 4.113 -18.229 1.00 95.94 72 LYS A C 1
ATOM 555 O O . LYS A 1 72 ? 10.027 3.899 -17.416 1.00 95.94 72 LYS A O 1
ATOM 560 N N . LEU A 1 73 ? 12.140 3.575 -18.122 1.00 95.81 73 LEU A N 1
ATOM 561 C CA . LEU A 1 73 ? 12.523 2.664 -17.040 1.00 95.81 73 LEU A CA 1
ATOM 562 C C . LEU A 1 73 ? 12.533 3.364 -15.675 1.00 95.81 73 LEU A C 1
ATOM 564 O O . LEU A 1 73 ? 11.908 2.875 -14.739 1.00 95.81 73 LEU A O 1
ATOM 568 N N . SER A 1 74 ? 13.175 4.532 -15.566 1.00 97.06 74 SER A N 1
ATOM 569 C CA . SER A 1 74 ? 13.201 5.290 -14.307 1.00 97.06 74 SER A CA 1
ATOM 570 C C . SER A 1 74 ? 11.803 5.747 -13.882 1.00 97.06 74 SER A C 1
ATOM 572 O O . SER A 1 74 ? 11.488 5.730 -12.696 1.00 97.06 74 SER A O 1
ATOM 574 N N . GLY A 1 75 ? 10.930 6.081 -14.836 1.00 98.06 75 GLY A N 1
ATOM 575 C CA . GLY A 1 75 ? 9.526 6.382 -14.574 1.00 98.06 75 GLY A CA 1
ATOM 576 C C . GLY A 1 75 ? 8.751 5.194 -13.999 1.00 98.06 75 GLY A C 1
ATOM 577 O O . GLY A 1 75 ? 7.964 5.383 -13.074 1.00 98.06 75 GLY A O 1
ATOM 578 N N . LEU A 1 76 ? 8.978 3.977 -14.506 1.00 98.19 76 LEU A N 1
ATOM 579 C CA . LEU A 1 76 ? 8.356 2.765 -13.960 1.00 98.19 76 LEU A CA 1
ATOM 580 C C . LEU A 1 76 ? 8.892 2.419 -12.570 1.00 98.19 76 LEU A C 1
ATOM 582 O O . LEU A 1 76 ? 8.094 2.142 -11.682 1.00 98.19 76 LEU A O 1
ATOM 586 N N . LEU A 1 77 ? 10.210 2.496 -12.368 1.00 98.25 77 LEU A N 1
ATOM 587 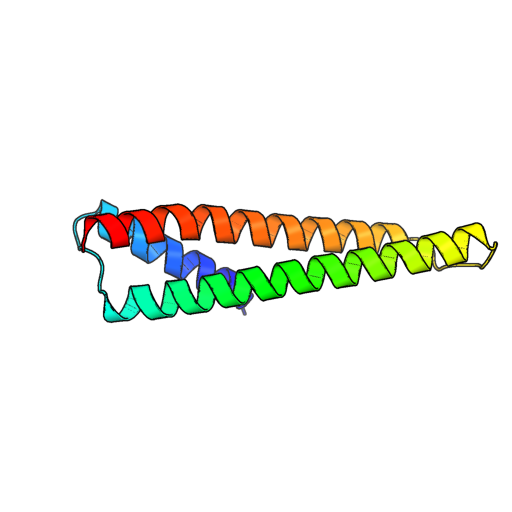C CA . LEU A 1 77 ? 10.840 2.253 -11.066 1.00 98.25 77 LEU A CA 1
ATOM 588 C C . LEU A 1 77 ? 10.349 3.238 -10.004 1.00 98.25 77 LEU A C 1
ATOM 590 O O . LEU A 1 77 ? 10.013 2.834 -8.896 1.00 98.25 77 LEU A O 1
ATOM 594 N N . ARG A 1 78 ? 10.245 4.527 -10.354 1.00 98.44 78 ARG A N 1
ATOM 595 C CA . ARG A 1 78 ? 9.698 5.544 -9.451 1.00 98.44 78 ARG A CA 1
ATOM 596 C C . ARG A 1 78 ? 8.256 5.227 -9.065 1.00 98.44 78 ARG A C 1
ATOM 598 O O . ARG A 1 78 ? 7.923 5.288 -7.890 1.00 98.44 78 ARG A O 1
ATOM 605 N N . ARG A 1 79 ? 7.413 4.867 -10.039 1.00 98.19 79 ARG A N 1
ATOM 606 C CA . ARG A 1 79 ? 6.020 4.489 -9.767 1.00 98.19 79 ARG A CA 1
ATOM 607 C C . ARG A 1 79 ? 5.920 3.248 -8.888 1.00 98.19 79 ARG A C 1
ATOM 609 O O . ARG A 1 79 ? 5.109 3.252 -7.976 1.00 98.19 79 ARG A O 1
ATOM 616 N N . LEU A 1 80 ? 6.740 2.225 -9.140 1.00 98.44 80 LEU A N 1
ATOM 617 C CA . LEU A 1 80 ? 6.785 1.022 -8.305 1.00 98.44 80 LEU A CA 1
ATOM 618 C C . LEU A 1 80 ? 7.107 1.399 -6.860 1.00 98.44 80 LEU A C 1
ATOM 620 O O . LEU A 1 80 ? 6.335 1.079 -5.964 1.00 98.44 80 LEU A O 1
ATOM 624 N N . HIS A 1 81 ? 8.171 2.177 -6.661 1.00 98.31 81 HIS A N 1
ATOM 625 C CA . HIS A 1 81 ? 8.561 2.639 -5.337 1.00 98.31 81 HIS A CA 1
ATOM 626 C C . HIS A 1 81 ? 7.449 3.445 -4.644 1.00 98.31 81 HIS A C 1
ATOM 628 O O . HIS A 1 81 ? 7.143 3.208 -3.480 1.00 98.31 81 HIS A O 1
ATOM 634 N N . GLU A 1 82 ? 6.802 4.375 -5.352 1.00 97.75 82 GLU A N 1
ATOM 635 C CA . GLU A 1 82 ? 5.677 5.152 -4.814 1.00 97.75 82 GLU A CA 1
ATOM 636 C C . GLU A 1 82 ? 4.500 4.249 -4.396 1.00 97.75 82 GLU A C 1
ATOM 638 O O . GLU A 1 82 ? 3.941 4.438 -3.313 1.00 97.75 82 GLU A O 1
ATOM 643 N N . THR A 1 83 ? 4.136 3.253 -5.210 1.00 97.88 83 THR A N 1
ATOM 644 C CA . THR A 1 83 ? 3.067 2.288 -4.902 1.00 97.88 83 THR A CA 1
ATOM 645 C C . THR A 1 83 ? 3.427 1.401 -3.706 1.00 97.88 83 THR A C 1
ATOM 647 O O . THR A 1 83 ? 2.594 1.206 -2.819 1.00 97.88 83 THR A O 1
ATOM 650 N N . GLU A 1 84 ? 4.672 0.931 -3.615 1.00 98.25 84 GLU A N 1
ATOM 651 C CA . GLU A 1 84 ? 5.170 0.170 -2.463 1.00 98.25 84 GLU A CA 1
ATOM 652 C C . GLU A 1 84 ? 5.096 0.991 -1.172 1.00 98.25 84 GLU A C 1
ATOM 654 O O . GLU A 1 84 ? 4.576 0.510 -0.163 1.00 98.25 84 GLU A O 1
ATOM 659 N N . GLN A 1 85 ? 5.555 2.249 -1.197 1.00 97.94 85 GLN A N 1
ATOM 660 C CA . GLN A 1 85 ? 5.499 3.132 -0.028 1.00 97.94 85 GLN A CA 1
ATOM 661 C C . GLN A 1 85 ? 4.058 3.381 0.426 1.00 97.94 85 GLN A C 1
ATOM 663 O O . GLN A 1 85 ? 3.770 3.312 1.622 1.00 97.94 85 GLN A O 1
ATOM 668 N N . ARG A 1 86 ? 3.132 3.592 -0.517 1.00 97.25 86 ARG A N 1
ATOM 669 C CA . ARG A 1 86 ? 1.692 3.704 -0.232 1.00 97.25 86 ARG A CA 1
ATOM 670 C C . ARG A 1 86 ? 1.147 2.439 0.440 1.00 97.25 86 ARG A C 1
ATOM 672 O O . ARG A 1 86 ? 0.420 2.534 1.428 1.00 97.25 86 ARG A O 1
ATOM 679 N N . GLY A 1 87 ? 1.524 1.257 -0.052 1.00 97.25 87 GLY A N 1
ATOM 680 C CA . GLY A 1 87 ? 1.120 -0.027 0.529 1.00 97.25 87 GLY A CA 1
ATOM 681 C C . GLY A 1 87 ? 1.676 -0.248 1.938 1.00 97.25 87 GLY A C 1
ATOM 682 O O . GLY A 1 87 ? 0.950 -0.690 2.831 1.00 97.25 87 GLY A O 1
ATOM 683 N N . ILE A 1 88 ? 2.945 0.097 2.164 1.00 97.56 88 ILE A N 1
ATOM 684 C CA . ILE A 1 88 ? 3.590 0.037 3.484 1.00 97.56 88 ILE A CA 1
ATOM 685 C C . ILE A 1 88 ? 2.889 0.980 4.465 1.00 97.56 88 ILE A C 1
ATOM 687 O O . ILE A 1 88 ? 2.546 0.565 5.573 1.00 97.56 88 ILE A O 1
ATOM 691 N N . GLN A 1 89 ? 2.633 2.222 4.053 1.00 97.38 89 GLN A N 1
ATOM 692 C CA . GLN A 1 89 ? 1.952 3.222 4.873 1.00 97.38 89 GLN A CA 1
ATOM 693 C C . GLN A 1 89 ? 0.535 2.783 5.259 1.00 97.38 89 GLN A C 1
ATOM 695 O O . GLN A 1 89 ? 0.132 2.925 6.410 1.00 97.38 89 GLN A O 1
ATOM 700 N N . LEU A 1 90 ? -0.226 2.220 4.320 1.00 97.81 90 LEU A N 1
ATOM 701 C CA . LEU A 1 90 ? -1.566 1.723 4.614 1.00 97.81 90 LEU A CA 1
ATOM 702 C C . LEU A 1 90 ? -1.523 0.574 5.631 1.00 97.81 90 LEU A C 1
ATOM 704 O O . LEU A 1 90 ? -2.267 0.577 6.611 1.00 97.81 90 LEU A O 1
ATOM 708 N N . ARG A 1 91 ? -0.613 -0.390 5.450 1.00 97.19 91 ARG A N 1
ATOM 709 C CA . ARG A 1 91 ? -0.466 -1.529 6.372 1.00 97.19 91 ARG A CA 1
ATOM 710 C C . ARG A 1 91 ? -0.000 -1.114 7.762 1.00 97.19 91 ARG A C 1
ATOM 712 O O . ARG A 1 91 ? -0.468 -1.700 8.739 1.00 97.19 91 ARG A O 1
ATOM 719 N N . SER A 1 92 ? 0.877 -0.115 7.863 1.00 97.25 92 SER A N 1
ATOM 720 C CA . SER A 1 92 ? 1.355 0.383 9.156 1.00 97.25 92 SER A CA 1
ATOM 721 C C . SER A 1 92 ? 0.248 1.045 9.979 1.00 97.25 92 SER A C 1
ATOM 723 O O . SER A 1 92 ? 0.333 1.034 11.203 1.00 97.25 92 SER A O 1
ATOM 725 N N . LEU A 1 93 ? -0.814 1.545 9.335 1.00 97.19 93 LEU A N 1
ATOM 726 C CA . LEU A 1 93 ? -2.005 2.076 10.004 1.00 97.19 93 LEU A CA 1
ATOM 727 C C . LEU A 1 93 ? -3.097 1.017 10.232 1.00 97.19 93 LEU A C 1
ATOM 729 O O . LEU A 1 93 ? -3.770 1.035 11.261 1.00 97.19 93 LEU A O 1
ATOM 733 N N . LEU A 1 94 ? -3.269 0.052 9.323 1.00 97.00 94 LEU A N 1
ATOM 734 C CA . LEU A 1 94 ? -4.246 -1.031 9.511 1.00 97.00 94 LEU A CA 1
ATOM 735 C C . LEU A 1 94 ? -3.873 -1.976 10.658 1.00 97.00 94 LEU A C 1
ATOM 737 O O . LEU A 1 94 ? -4.759 -2.469 11.356 1.00 97.00 94 LEU A O 1
ATOM 741 N N . ALA A 1 95 ? -2.578 -2.231 10.867 1.00 96.25 95 ALA A N 1
ATOM 742 C CA . ALA A 1 95 ? -2.096 -3.092 11.943 1.00 96.25 95 ALA A CA 1
ATOM 743 C C . ALA A 1 95 ? -2.558 -2.635 13.345 1.00 96.25 95 ALA A C 1
ATOM 745 O O . ALA A 1 95 ? -3.224 -3.434 14.012 1.00 96.25 95 ALA A O 1
ATOM 746 N N . PRO A 1 96 ? -2.301 -1.385 13.786 1.00 94.44 96 PRO A N 1
ATOM 747 C CA . PRO A 1 96 ? -2.765 -0.914 15.086 1.00 94.44 96 PRO A CA 1
ATOM 748 C C . PRO A 1 96 ? -4.293 -0.856 15.167 1.00 94.44 96 PRO A C 1
ATOM 750 O O . PRO A 1 96 ? -4.848 -1.287 16.173 1.00 94.44 96 PRO A O 1
ATOM 753 N N . LEU A 1 97 ? -4.999 -0.421 14.114 1.00 94.50 97 LEU A N 1
ATOM 754 C CA . LEU A 1 97 ? -6.468 -0.402 14.133 1.00 94.50 97 LEU A CA 1
ATOM 755 C C . LEU A 1 97 ? -7.053 -1.809 14.356 1.00 94.50 97 LEU A C 1
ATOM 757 O O . LEU A 1 97 ? -7.945 -1.983 15.186 1.00 94.50 97 LEU A O 1
ATOM 761 N N . ARG A 1 98 ? -6.515 -2.832 13.680 1.00 94.81 98 ARG A N 1
ATOM 762 C CA . ARG A 1 98 ? -6.908 -4.236 13.887 1.00 94.81 98 ARG A CA 1
ATOM 763 C C . ARG A 1 98 ? -6.642 -4.699 15.320 1.00 94.81 98 ARG A C 1
ATOM 765 O O . ARG A 1 98 ? -7.468 -5.404 15.895 1.00 94.81 98 ARG A O 1
ATOM 772 N N . GLU A 1 99 ? -5.499 -4.334 15.896 1.00 93.44 99 GLU A N 1
ATOM 773 C CA . GLU A 1 99 ? -5.167 -4.687 17.281 1.00 93.44 99 GLU A CA 1
ATOM 774 C C . GLU A 1 99 ? -6.113 -4.040 18.290 1.00 93.44 99 GLU A C 1
ATOM 776 O O . GLU A 1 99 ? -6.502 -4.688 19.260 1.00 93.44 99 GLU A O 1
ATOM 781 N N . LEU A 1 100 ? -6.513 -2.788 18.062 1.00 90.88 100 LEU A N 1
ATOM 782 C CA . LEU A 1 100 ? -7.482 -2.117 18.920 1.00 90.88 100 LEU A CA 1
ATOM 783 C C . LEU A 1 100 ? -8.851 -2.804 18.867 1.00 90.88 100 LEU A C 1
ATOM 785 O O . LEU A 1 100 ? -9.449 -3.044 19.912 1.00 90.88 100 LEU A O 1
ATOM 789 N N . VAL A 1 101 ? -9.309 -3.198 17.674 1.00 89.75 101 VAL A N 1
ATOM 790 C CA . VAL A 1 101 ? -10.548 -3.980 17.518 1.00 89.75 101 VAL A CA 1
ATOM 791 C C . VAL A 1 101 ? -10.459 -5.309 18.257 1.00 89.75 101 VAL A C 1
ATOM 793 O O . VAL A 1 101 ? -11.394 -5.673 18.960 1.00 89.75 101 VAL A O 1
ATOM 796 N N . ALA A 1 102 ? -9.333 -6.015 18.140 1.00 88.50 102 ALA A N 1
ATOM 797 C CA . ALA A 1 102 ? -9.136 -7.298 18.809 1.00 88.50 102 ALA A CA 1
ATOM 798 C C . ALA A 1 102 ? -9.132 -7.186 20.344 1.00 88.50 102 ALA A C 1
ATOM 800 O O . ALA A 1 102 ? -9.494 -8.145 21.013 1.00 88.50 102 ALA A O 1
ATOM 801 N N . LYS A 1 103 ? -8.727 -6.037 20.902 1.00 85.81 103 LYS A N 1
ATOM 802 C CA . LYS A 1 103 ? -8.771 -5.765 22.351 1.00 85.81 103 LYS A CA 1
ATOM 803 C C . LYS A 1 103 ? -10.147 -5.314 22.845 1.00 85.81 103 LYS A C 1
ATOM 805 O O . LYS A 1 103 ? -10.407 -5.400 24.040 1.00 85.81 103 LYS A O 1
ATOM 810 N N . ALA A 1 104 ? -10.981 -4.782 21.954 1.00 77.19 104 ALA A N 1
ATOM 811 C CA . ALA A 1 104 ? -12.325 -4.298 22.262 1.00 77.19 104 ALA A CA 1
ATOM 812 C C . ALA A 1 104 ? -13.421 -5.368 22.074 1.00 77.19 104 ALA A C 1
ATOM 814 O O . ALA A 1 104 ? -14.581 -5.099 22.392 1.00 77.19 104 ALA A O 1
ATOM 815 N N . ALA A 1 105 ? -13.064 -6.536 21.528 1.00 65.31 105 ALA A N 1
ATOM 816 C CA . ALA A 1 105 ? -13.924 -7.706 21.338 1.00 65.31 105 ALA A CA 1
ATOM 817 C C . ALA A 1 105 ? -13.852 -8.660 22.538 1.00 65.31 105 ALA A C 1
ATOM 819 O O . ALA A 1 105 ? -14.911 -9.242 22.863 1.00 65.31 105 ALA A O 1
#

Foldseek 3Di:
DPDPLVVLLVLLVVQLVCVVVVVAHDPVSLVVSLVVLVVVLVVLVVVLVVLVVVLVVVVVCVVVVHDDDPCPNVVSVVVSVVSVVSSVSSVVSSVVSVVSVVVVD

Sequence (105 aa):
MPDDLEMLLERIRALIDANAEGAGLPRREVEPTLTEGYARALELDAECLRLEHRIDRLTMEIAAGHEVPAGKLSGLLRRLHETEQRGIQLRSLLAPLRELVAKAA

Secondary structure (DSSP, 8-state):
---HHHHHHHHHHHHHHHHHTT----HHHHHHHHHHHHHHHHHHHHHHHHHHHHHHHHHHHHHTT----TTHHHHHHHHHHHHHHHHHHHHHHHHHHHHHHHHH-

pLDDT: mean 93.54, std 8.6, range [36.34, 98.69]